Protein AF-A0A5C1YQS0-F1 (afdb_monomer_lite)

Organism: NCBI:txid2592655

Radius of gyration: 12.86 Å; chains: 1; bounding box: 46×18×25 Å

pLDDT: mean 87.68, std 14.16, range [49.44, 96.69]

Foldseek 3Di:
DQDALVVQVVLDVLCVDPVLSVQLSVQLNVCCVVPVDNVVSSVRSRVVSVVCSVPVDPPDPPDD

Structure (mmCIF, N/CA/C/O backbone):
data_AF-A0A5C1YQS0-F1
#
_entry.id   AF-A0A5C1YQS0-F1
#
loop_
_atom_site.group_PDB
_atom_site.id
_atom_site.type_symbol
_atom_site.label_atom_id
_atom_site.label_alt_id
_atom_site.label_comp_id
_atom_site.label_asym_id
_atom_site.label_entity_id
_atom_site.label_seq_id
_atom_site.pdbx_PDB_ins_code
_atom_site.Cartn_x
_atom_site.Cartn_y
_atom_site.Cartn_z
_atom_site.occupancy
_atom_site.B_iso_or_equiv
_atom_site.auth_seq_id
_atom_site.auth_comp_id
_atom_site.auth_asym_id
_atom_site.auth_atom_id
_atom_site.pdbx_PDB_model_num
ATOM 1 N N . MET A 1 1 ? 11.837 -7.403 -4.852 1.00 61.59 1 MET A N 1
ATOM 2 C CA . MET A 1 1 ? 11.497 -8.296 -3.711 1.00 61.59 1 MET A CA 1
ATOM 3 C C . MET A 1 1 ? 9.992 -8.240 -3.488 1.00 61.59 1 MET A C 1
ATOM 5 O O . MET A 1 1 ? 9.430 -7.203 -3.815 1.00 61.59 1 MET A O 1
ATOM 9 N N . PRO A 1 2 ? 9.328 -9.285 -2.955 1.00 82.25 2 PRO A N 1
ATOM 10 C CA . PRO A 1 2 ? 7.967 -9.119 -2.454 1.00 82.25 2 PRO A CA 1
ATOM 11 C C . PRO A 1 2 ? 8.001 -8.223 -1.206 1.00 82.25 2 PRO A C 1
ATOM 13 O O . PRO A 1 2 ? 8.745 -8.506 -0.269 1.00 82.25 2 PRO A O 1
ATOM 16 N N . TRP A 1 3 ? 7.237 -7.134 -1.209 1.00 91.81 3 TRP A N 1
ATOM 17 C CA . TRP A 1 3 ? 7.142 -6.199 -0.087 1.00 91.81 3 TRP A CA 1
ATOM 18 C C . TRP A 1 3 ? 6.353 -6.781 1.087 1.00 91.81 3 TRP A C 1
ATOM 20 O O . TRP A 1 3 ? 5.433 -7.584 0.885 1.00 91.81 3 TRP A O 1
ATOM 30 N N . GLY A 1 4 ? 6.691 -6.335 2.300 1.00 93.31 4 GLY A N 1
ATOM 31 C CA . GLY A 1 4 ? 6.001 -6.671 3.547 1.00 93.31 4 GLY A CA 1
ATOM 32 C C . GLY A 1 4 ? 5.163 -5.517 4.110 1.00 93.31 4 GLY A C 1
ATOM 33 O O . GLY A 1 4 ? 5.190 -4.389 3.619 1.00 93.31 4 GLY A O 1
ATOM 34 N N . VAL A 1 5 ? 4.403 -5.789 5.178 1.00 92.50 5 VAL A N 1
ATOM 35 C CA . VAL A 1 5 ? 3.537 -4.783 5.838 1.00 92.50 5 VAL A CA 1
ATOM 36 C C . VAL A 1 5 ? 4.331 -3.606 6.413 1.00 92.50 5 VAL A C 1
ATOM 38 O O . VAL A 1 5 ? 3.848 -2.477 6.446 1.00 92.50 5 VAL A O 1
ATOM 41 N N . GLU A 1 6 ? 5.579 -3.856 6.795 1.00 91.38 6 GLU A N 1
ATOM 42 C CA . GLU A 1 6 ? 6.543 -2.851 7.239 1.00 91.38 6 GLU A CA 1
ATOM 43 C C . GLU A 1 6 ? 6.990 -1.895 6.126 1.00 91.38 6 GLU A C 1
ATOM 45 O O . GLU A 1 6 ? 7.390 -0.770 6.417 1.00 91.38 6 GLU A O 1
ATOM 50 N N . ASP A 1 7 ? 6.898 -2.293 4.856 1.00 93.06 7 ASP A N 1
ATOM 51 C CA . ASP A 1 7 ? 7.209 -1.411 3.729 1.00 93.06 7 ASP A CA 1
ATOM 52 C C . ASP A 1 7 ? 6.033 -0.488 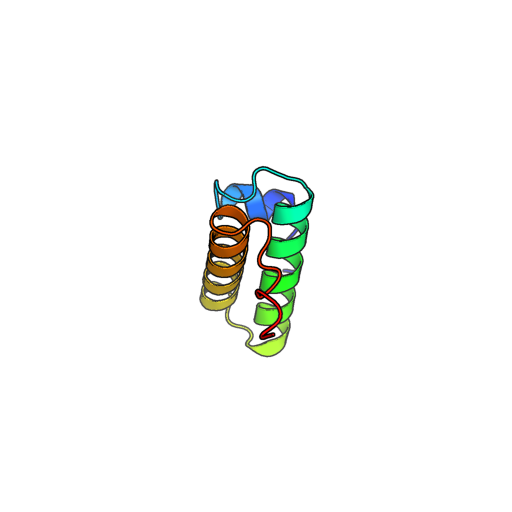3.411 1.00 93.06 7 ASP A C 1
ATOM 54 O O . ASP A 1 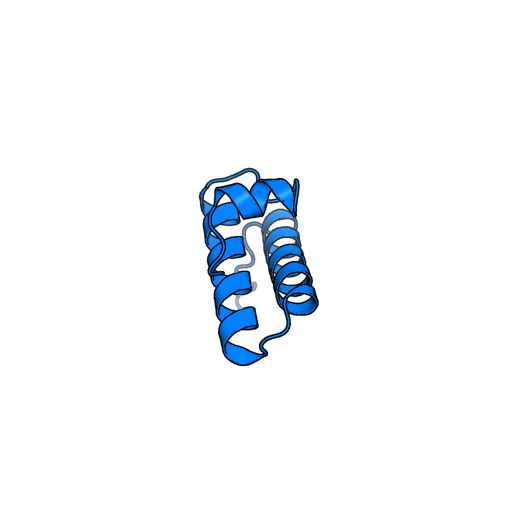7 ? 6.234 0.674 3.058 1.00 93.06 7 ASP A O 1
ATOM 58 N N . ALA A 1 8 ? 4.800 -0.950 3.641 1.00 92.38 8 ALA A N 1
ATOM 59 C CA . ALA A 1 8 ? 3.606 -0.131 3.451 1.00 92.38 8 ALA A CA 1
ATOM 60 C C . ALA A 1 8 ? 3.677 1.173 4.262 1.00 92.38 8 ALA A C 1
ATOM 62 O O . ALA A 1 8 ? 3.434 2.250 3.721 1.00 92.38 8 ALA A O 1
ATOM 63 N N . VAL A 1 9 ? 4.084 1.099 5.535 1.00 92.00 9 VAL A N 1
ATOM 64 C CA . VAL A 1 9 ? 4.205 2.284 6.405 1.00 92.00 9 VAL A CA 1
ATOM 65 C C . VAL A 1 9 ? 5.371 3.205 6.026 1.00 92.00 9 VAL A C 1
ATOM 67 O O . VAL A 1 9 ? 5.323 4.392 6.337 1.00 92.00 9 VAL A O 1
ATOM 70 N N . LYS A 1 10 ? 6.393 2.696 5.321 1.00 93.00 10 LYS A N 1
ATOM 71 C CA . LYS A 1 10 ? 7.508 3.503 4.787 1.00 93.00 10 LYS A CA 1
ATOM 72 C C . LYS A 1 10 ? 7.109 4.258 3.517 1.00 93.00 10 LYS A C 1
ATOM 74 O O . LYS A 1 10 ? 7.642 5.331 3.250 1.00 93.00 10 LYS A O 1
ATOM 79 N N . HIS A 1 11 ? 6.183 3.705 2.732 1.00 92.69 11 HIS A N 1
ATOM 80 C CA . HIS A 1 11 ? 5.752 4.277 1.454 1.00 92.69 11 HIS A CA 1
ATOM 81 C C . HIS A 1 11 ? 4.479 5.120 1.544 1.00 92.69 11 HIS A C 1
ATOM 83 O O . HIS A 1 11 ? 4.259 5.989 0.694 1.00 92.69 11 HIS A O 1
ATOM 89 N N . THR A 1 12 ? 3.635 4.888 2.550 1.00 92.81 12 THR A N 1
ATOM 90 C CA . THR A 1 12 ? 2.429 5.682 2.771 1.00 92.81 12 THR A CA 1
ATOM 91 C C . THR A 1 12 ? 2.059 5.790 4.244 1.00 92.81 12 THR A C 1
ATOM 93 O O . THR A 1 12 ? 1.817 4.810 4.943 1.00 92.81 12 THR A O 1
ATOM 96 N N . HIS A 1 13 ? 1.891 7.032 4.696 1.00 92.62 13 HIS A N 1
ATOM 97 C CA . HIS A 1 13 ? 1.405 7.345 6.040 1.00 92.62 13 HIS A CA 1
ATOM 98 C C . HIS A 1 13 ? -0.094 7.039 6.198 1.00 92.62 13 HIS A C 1
ATOM 100 O O . HIS A 1 13 ? -0.620 7.101 7.305 1.00 92.62 13 HIS A O 1
ATOM 106 N N . LYS A 1 14 ? -0.797 6.710 5.101 1.00 90.50 14 LYS A N 1
ATOM 107 C CA . LYS A 1 14 ? -2.220 6.346 5.116 1.00 90.50 14 LYS A CA 1
ATOM 108 C C . LYS A 1 14 ? -2.455 4.881 5.505 1.00 90.50 14 LYS A C 1
ATOM 110 O O . LYS A 1 14 ? -3.568 4.545 5.892 1.00 90.50 14 LYS A O 1
ATOM 115 N N . ALA A 1 15 ? -1.441 4.011 5.450 1.00 91.75 15 ALA A N 1
ATOM 116 C CA . ALA A 1 15 ? -1.547 2.611 5.878 1.00 91.75 15 ALA A CA 1
ATOM 117 C C . ALA A 1 15 ? -1.465 2.473 7.415 1.00 91.75 15 ALA A C 1
ATOM 119 O O . ALA A 1 15 ? -0.610 1.777 7.963 1.00 91.75 15 ALA A O 1
ATOM 120 N N . THR A 1 16 ? -2.355 3.167 8.125 1.00 90.50 16 THR A N 1
ATOM 121 C CA . THR A 1 16 ? -2.336 3.287 9.593 1.00 90.50 16 THR A CA 1
ATOM 122 C C . THR A 1 16 ? -2.892 2.065 10.320 1.00 90.50 16 THR A C 1
ATOM 124 O O . THR A 1 16 ? -2.644 1.901 11.511 1.00 90.50 16 THR A O 1
ATOM 127 N N . THR A 1 17 ? -3.629 1.194 9.625 1.00 92.81 17 THR A N 1
ATOM 128 C CA . THR A 1 17 ? -4.220 -0.019 10.203 1.00 92.81 17 THR A CA 1
ATOM 129 C C . THR A 1 17 ? -3.634 -1.282 9.565 1.00 92.81 17 THR A C 1
ATOM 131 O O . THR A 1 17 ? -3.269 -1.254 8.385 1.00 92.81 17 THR A O 1
ATOM 134 N N . PRO A 1 18 ? -3.605 -2.423 10.284 1.00 93.88 18 PRO A N 1
ATOM 135 C CA . PRO A 1 18 ? -3.129 -3.691 9.725 1.00 93.88 18 PRO A CA 1
ATOM 136 C C . PRO A 1 18 ? -3.862 -4.102 8.439 1.00 93.88 18 PRO A C 1
ATOM 138 O O . PRO A 1 18 ? -3.253 -4.637 7.517 1.00 93.88 18 PRO A O 1
ATOM 141 N N . ALA A 1 19 ? -5.162 -3.795 8.339 1.00 92.69 19 ALA A N 1
ATOM 142 C CA . ALA A 1 19 ? -5.959 -4.065 7.144 1.00 92.69 19 ALA A CA 1
ATOM 143 C C . ALA A 1 19 ? -5.491 -3.242 5.931 1.00 92.69 19 ALA A C 1
ATOM 145 O O . ALA A 1 19 ? -5.379 -3.777 4.829 1.00 92.69 19 ALA A O 1
ATOM 146 N N . LEU A 1 20 ? -5.171 -1.959 6.130 1.00 94.00 20 LEU A N 1
ATOM 147 C CA . LEU A 1 20 ? -4.657 -1.092 5.067 1.00 94.00 20 LEU A CA 1
ATOM 148 C C . LEU A 1 20 ? -3.230 -1.475 4.659 1.00 94.00 20 LEU A C 1
ATOM 150 O O . LEU A 1 20 ? -2.909 -1.434 3.474 1.00 94.00 20 LEU A O 1
ATOM 154 N N . GLN A 1 21 ? -2.392 -1.900 5.607 1.00 95.31 21 GLN A N 1
ATOM 155 C CA . GLN A 1 21 ? -1.047 -2.409 5.315 1.00 95.31 21 GLN A CA 1
ATOM 156 C C . GLN A 1 21 ? -1.108 -3.697 4.489 1.00 95.31 21 GLN A C 1
ATOM 158 O O . GLN A 1 21 ? -0.431 -3.811 3.468 1.00 95.31 21 GLN A O 1
ATOM 163 N N . ALA A 1 22 ? -1.968 -4.643 4.874 1.00 95.50 22 ALA A N 1
ATOM 164 C CA . ALA A 1 22 ? -2.183 -5.870 4.112 1.00 95.50 22 ALA A CA 1
ATOM 165 C C . ALA 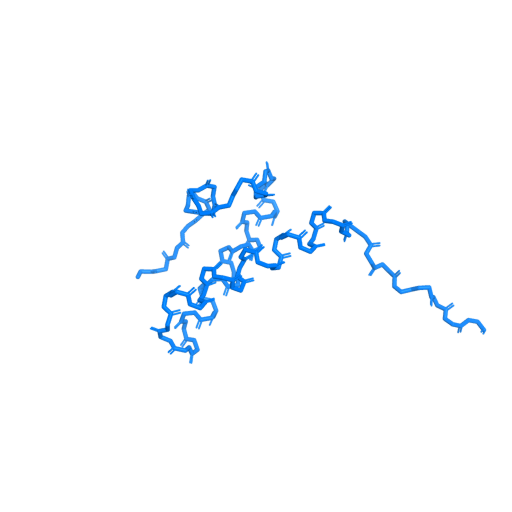A 1 22 ? -2.735 -5.583 2.705 1.00 95.50 22 ALA A C 1
ATOM 167 O O . ALA A 1 22 ? -2.299 -6.200 1.729 1.00 95.50 22 ALA A O 1
ATOM 168 N N . LEU A 1 23 ? -3.657 -4.620 2.582 1.00 95.75 23 LEU A N 1
ATOM 169 C CA . LEU A 1 23 ? -4.188 -4.174 1.294 1.00 95.75 23 LEU A CA 1
ATOM 170 C C . LEU A 1 23 ? -3.085 -3.588 0.405 1.00 95.75 23 LEU A C 1
ATOM 172 O O . LEU A 1 23 ? -2.981 -3.969 -0.761 1.00 95.75 23 LEU A O 1
ATOM 176 N N . TRP A 1 24 ? -2.240 -2.720 0.964 1.00 96.62 24 TRP A N 1
ATOM 177 C CA . TRP A 1 24 ? -1.100 -2.143 0.258 1.00 96.62 24 TRP A CA 1
ATOM 178 C C . TRP A 1 24 ? -0.173 -3.230 -0.288 1.00 96.62 24 TRP A C 1
ATOM 180 O O . TRP A 1 24 ? 0.080 -3.279 -1.489 1.00 96.62 24 TRP A O 1
ATOM 190 N N . VAL A 1 25 ? 0.262 -4.151 0.579 1.00 96.69 25 VAL A N 1
ATOM 191 C CA . VAL A 1 25 ? 1.177 -5.252 0.234 1.00 96.69 25 VAL A CA 1
ATOM 192 C C . VAL A 1 25 ? 0.605 -6.117 -0.878 1.00 96.69 25 VAL A C 1
ATOM 194 O O . VAL A 1 25 ? 1.301 -6.446 -1.840 1.00 96.69 25 VAL A O 1
ATOM 197 N N . LYS A 1 26 ? -0.681 -6.464 -0.773 1.00 96.06 26 LYS A N 1
ATOM 198 C CA . LYS A 1 26 ? -1.366 -7.269 -1.782 1.00 96.06 26 LYS A CA 1
ATOM 199 C C . LYS A 1 26 ? -1.340 -6.584 -3.147 1.00 96.06 26 LYS A C 1
ATOM 201 O O . LYS A 1 26 ? -0.987 -7.229 -4.135 1.00 96.06 26 LYS A O 1
ATOM 206 N N . VAL A 1 27 ? -1.699 -5.302 -3.211 1.00 96.25 27 VAL A N 1
ATOM 207 C CA . VAL A 1 27 ? -1.737 -4.542 -4.471 1.00 96.25 27 VAL A CA 1
ATOM 208 C C . VAL A 1 27 ? -0.332 -4.360 -5.036 1.00 96.25 27 VAL A C 1
ATOM 210 O O . VAL A 1 27 ? -0.121 -4.637 -6.215 1.00 96.25 27 VAL A O 1
ATOM 213 N N . ALA A 1 28 ? 0.629 -3.969 -4.200 1.00 96.06 28 ALA A N 1
ATOM 214 C CA . ALA A 1 28 ? 2.004 -3.728 -4.615 1.00 96.06 28 ALA A CA 1
ATOM 215 C C . ALA A 1 28 ? 2.636 -5.002 -5.200 1.00 96.06 28 ALA A C 1
ATOM 217 O O . ALA A 1 28 ? 3.108 -4.998 -6.336 1.00 96.06 28 ALA A O 1
ATOM 218 N N . ASN A 1 29 ? 2.547 -6.130 -4.488 1.00 96.12 29 ASN A N 1
ATOM 219 C CA . ASN A 1 29 ? 3.103 -7.401 -4.959 1.00 96.12 29 ASN A CA 1
ATOM 220 C C . ASN A 1 29 ? 2.389 -7.926 -6.212 1.00 96.12 29 ASN A C 1
ATOM 222 O O . ASN A 1 29 ? 3.049 -8.439 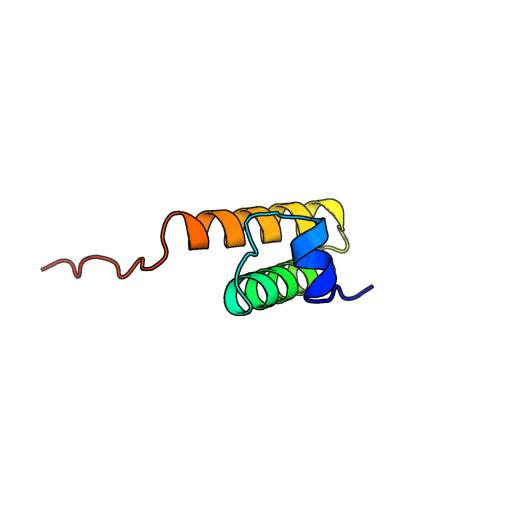-7.113 1.00 96.12 29 ASN A O 1
ATOM 226 N N . THR A 1 30 ? 1.065 -7.759 -6.310 1.00 95.75 30 THR A N 1
ATOM 227 C CA . THR A 1 30 ? 0.310 -8.149 -7.516 1.00 95.75 30 THR A CA 1
ATOM 228 C C . THR A 1 30 ? 0.729 -7.304 -8.721 1.00 95.75 30 THR A C 1
ATOM 230 O O . THR A 1 30 ? 0.990 -7.837 -9.797 1.00 95.75 30 THR A O 1
ATOM 233 N N . CYS A 1 31 ? 0.840 -5.984 -8.548 1.00 95.50 31 CYS A N 1
ATOM 234 C CA . CYS A 1 31 ? 1.238 -5.074 -9.618 1.00 95.50 31 CYS A CA 1
ATOM 235 C C . CYS A 1 31 ? 2.679 -5.339 -10.075 1.00 95.50 31 CYS A C 1
ATOM 237 O O . CYS A 1 31 ? 2.936 -5.403 -11.278 1.00 95.50 31 CYS A O 1
ATOM 239 N N . LEU A 1 32 ? 3.597 -5.573 -9.133 1.00 94.38 32 LEU A N 1
ATOM 240 C CA . LEU A 1 32 ? 4.981 -5.924 -9.437 1.00 94.38 32 LEU A CA 1
ATOM 241 C C . LEU A 1 32 ? 5.072 -7.259 -10.186 1.00 94.38 32 LEU A C 1
ATOM 243 O O . LEU A 1 32 ? 5.779 -7.343 -11.183 1.00 94.38 32 LEU A O 1
ATOM 247 N N . ALA A 1 33 ? 4.319 -8.277 -9.763 1.00 94.75 33 ALA A N 1
ATOM 248 C CA . ALA A 1 33 ? 4.294 -9.572 -10.442 1.00 94.75 33 ALA A CA 1
ATOM 249 C C . ALA A 1 33 ? 3.745 -9.481 -11.877 1.00 94.75 33 ALA A C 1
ATOM 251 O O . ALA A 1 33 ? 4.196 -10.212 -12.754 1.00 94.75 33 ALA A O 1
ATOM 252 N N . HIS A 1 34 ? 2.782 -8.589 -12.127 1.00 94.50 34 HIS A N 1
ATOM 253 C CA . HIS A 1 34 ? 2.167 -8.429 -13.448 1.00 94.50 34 HIS A CA 1
ATOM 254 C C . HIS A 1 34 ? 2.970 -7.534 -14.396 1.00 94.50 34 HIS A C 1
ATOM 256 O O . HIS A 1 34 ? 2.949 -7.752 -15.604 1.00 94.50 34 HIS A O 1
ATOM 262 N N . THR A 1 35 ? 3.616 -6.492 -13.872 1.00 94.25 35 THR A N 1
ATOM 263 C CA . THR A 1 35 ? 4.216 -5.431 -14.699 1.00 94.25 35 THR A CA 1
ATOM 264 C C . THR A 1 35 ? 5.735 -5.394 -14.636 1.00 94.25 35 THR A C 1
ATOM 266 O O . THR A 1 35 ? 6.357 -4.857 -15.546 1.00 94.25 35 THR A O 1
ATOM 269 N N . GLY A 1 36 ? 6.335 -5.929 -13.571 1.00 94.44 36 GLY A N 1
ATOM 270 C CA . GLY A 1 36 ? 7.756 -5.762 -13.277 1.00 94.44 36 GLY A CA 1
ATOM 271 C C . GLY A 1 36 ? 8.162 -4.324 -12.926 1.00 94.44 36 GLY A C 1
ATOM 272 O O . GLY A 1 36 ? 9.351 -4.071 -12.764 1.00 94.44 36 GLY A O 1
ATOM 273 N N . ASP A 1 37 ? 7.213 -3.387 -12.805 1.00 94.44 37 ASP A N 1
ATOM 274 C CA . ASP A 1 37 ? 7.488 -1.969 -12.563 1.00 94.44 37 ASP A CA 1
ATOM 275 C C . ASP A 1 37 ? 7.260 -1.611 -11.088 1.00 94.44 37 ASP A C 1
ATOM 277 O O . ASP A 1 37 ? 6.128 -1.525 -10.596 1.00 94.44 37 ASP A O 1
ATOM 281 N N . GLU A 1 38 ? 8.362 -1.402 -10.368 1.00 93.69 38 GLU A N 1
ATOM 282 C CA . GLU A 1 38 ? 8.334 -1.089 -8.938 1.00 93.69 38 GLU A CA 1
ATOM 283 C C . GLU A 1 38 ? 7.661 0.260 -8.653 1.00 93.69 38 GLU A C 1
ATOM 285 O O . GLU A 1 38 ? 6.865 0.384 -7.718 1.00 93.69 38 GLU A O 1
ATOM 290 N N . GLY A 1 39 ? 7.935 1.271 -9.482 1.00 95.06 39 GLY A N 1
ATOM 291 C CA . GLY A 1 39 ? 7.384 2.615 -9.311 1.00 95.06 39 GLY A CA 1
ATOM 292 C C . GLY A 1 39 ? 5.865 2.639 -9.470 1.00 95.06 39 GLY A C 1
ATOM 293 O O . GLY A 1 39 ? 5.162 3.301 -8.699 1.00 95.06 39 GLY A O 1
ATOM 294 N N . ARG A 1 40 ? 5.342 1.884 -10.437 1.00 95.31 40 ARG A N 1
ATOM 295 C CA . ARG A 1 40 ? 3.910 1.702 -10.665 1.00 95.31 40 ARG A CA 1
ATOM 296 C C . ARG A 1 40 ? 3.261 0.952 -9.515 1.00 95.31 40 ARG A C 1
ATOM 298 O O . ARG A 1 40 ? 2.220 1.393 -9.035 1.00 95.31 40 ARG A O 1
ATOM 305 N N . ALA A 1 41 ? 3.878 -0.125 -9.044 1.00 96.12 41 ALA A N 1
ATOM 306 C CA . ALA A 1 41 ? 3.329 -0.913 -7.952 1.00 96.12 41 ALA A CA 1
ATOM 307 C C . ALA A 1 41 ? 3.162 -0.100 -6.658 1.00 96.12 41 ALA A C 1
ATOM 309 O O . ALA A 1 41 ? 2.109 -0.177 -6.021 1.00 96.12 41 ALA A O 1
ATOM 310 N N . ILE A 1 42 ? 4.139 0.749 -6.321 1.00 95.56 42 ILE A N 1
ATOM 311 C CA . ILE A 1 42 ? 4.049 1.664 -5.172 1.00 95.56 42 ILE A CA 1
ATOM 312 C C . ILE A 1 42 ? 2.920 2.686 -5.370 1.00 95.56 42 ILE A C 1
ATOM 314 O O . ILE A 1 42 ? 2.127 2.919 -4.455 1.00 95.56 42 ILE A O 1
ATOM 318 N N . ARG A 1 43 ? 2.821 3.297 -6.560 1.00 96.62 43 ARG A N 1
ATOM 319 C CA . ARG A 1 43 ? 1.782 4.299 -6.867 1.00 96.62 43 ARG A CA 1
ATOM 320 C C . ARG A 1 43 ? 0.375 3.714 -6.776 1.00 96.62 43 ARG A C 1
ATOM 322 O O . ARG A 1 43 ? -0.478 4.311 -6.123 1.00 96.62 43 ARG A O 1
ATOM 329 N N . GLU A 1 44 ? 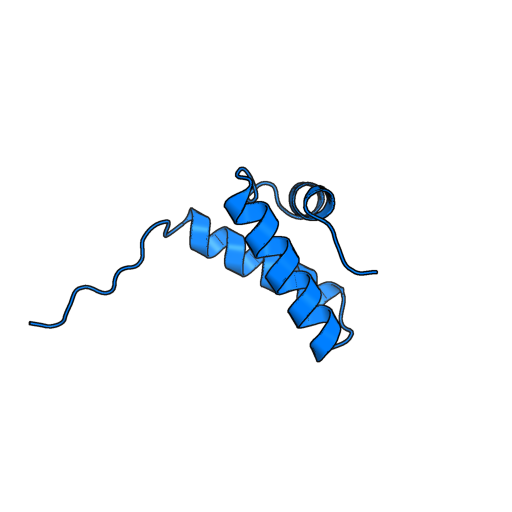0.154 2.548 -7.375 1.00 96.44 44 GLU A N 1
ATOM 330 C CA . GLU A 1 44 ? -1.139 1.856 -7.352 1.00 96.44 44 GLU A CA 1
ATOM 331 C C . GLU A 1 44 ? -1.532 1.462 -5.925 1.00 96.44 44 GLU A C 1
ATOM 333 O O . GLU A 1 44 ? -2.649 1.737 -5.483 1.00 96.44 44 GLU A O 1
ATOM 338 N N . ALA A 1 45 ? -0.602 0.886 -5.160 1.00 96.25 45 ALA A N 1
ATOM 339 C CA . ALA A 1 45 ? -0.858 0.505 -3.776 1.00 96.25 45 ALA A CA 1
ATOM 340 C C . ALA A 1 45 ? -1.177 1.723 -2.889 1.00 96.25 45 ALA A C 1
ATOM 342 O O . ALA A 1 45 ? -2.127 1.687 -2.101 1.00 96.25 45 ALA A O 1
ATOM 343 N N . ASN A 1 46 ? -0.452 2.834 -3.066 1.00 96.38 46 ASN A N 1
ATOM 344 C CA . ASN A 1 46 ? -0.731 4.094 -2.375 1.00 96.38 46 ASN A CA 1
ATOM 345 C C . ASN A 1 46 ? -2.118 4.650 -2.726 1.00 96.38 46 ASN A C 1
ATOM 347 O O . ASN A 1 46 ? -2.838 5.089 -1.826 1.00 96.38 46 ASN A O 1
ATOM 351 N N . ALA A 1 47 ? -2.502 4.617 -4.005 1.00 96.19 47 ALA A N 1
ATOM 352 C CA . ALA A 1 47 ? -3.801 5.097 -4.471 1.00 96.19 47 ALA A CA 1
ATOM 353 C C . ALA A 1 47 ? -4.962 4.264 -3.904 1.00 96.19 47 ALA A C 1
ATOM 355 O O . ALA A 1 47 ? -5.957 4.825 -3.441 1.00 96.19 47 ALA A O 1
ATOM 356 N N . VAL A 1 48 ? -4.824 2.935 -3.872 1.00 95.31 48 VAL A N 1
ATOM 357 C CA . VAL A 1 48 ? -5.849 2.040 -3.311 1.00 95.31 48 VAL A CA 1
ATOM 358 C C . VAL A 1 48 ? -6.025 2.268 -1.810 1.00 95.31 48 VAL A C 1
ATOM 360 O O . VAL A 1 48 ? -7.156 2.413 -1.344 1.00 95.31 48 VAL A O 1
ATOM 363 N N . VAL A 1 49 ? -4.929 2.358 -1.050 1.00 94.38 49 VAL A N 1
ATOM 364 C CA . VAL A 1 49 ? -5.001 2.665 0.389 1.00 94.38 49 VAL A CA 1
ATOM 365 C C . VAL A 1 49 ? -5.619 4.039 0.630 1.00 94.38 49 VAL A C 1
ATOM 367 O O . VAL A 1 49 ? -6.475 4.169 1.500 1.00 94.38 49 VAL A O 1
ATOM 370 N N . ALA A 1 50 ? -5.225 5.055 -0.144 1.00 94.12 50 ALA A N 1
ATOM 371 C CA . ALA A 1 50 ? -5.805 6.391 -0.051 1.00 94.12 50 ALA A CA 1
ATOM 372 C C . ALA A 1 50 ? -7.325 6.361 -0.238 1.00 94.12 50 ALA A C 1
ATOM 374 O O . ALA A 1 50 ? -8.053 6.836 0.633 1.00 94.12 50 ALA A O 1
ATOM 375 N N . ARG A 1 51 ? -7.795 5.698 -1.298 1.00 92.88 51 ARG A N 1
ATOM 376 C CA . ARG A 1 51 ? -9.223 5.535 -1.577 1.00 92.88 51 ARG A CA 1
ATOM 377 C C . ARG A 1 51 ? -9.960 4.809 -0.453 1.00 92.88 51 ARG A C 1
ATOM 379 O O . ARG A 1 51 ? -11.070 5.206 -0.117 1.00 92.88 51 ARG A O 1
ATOM 386 N N . GLN A 1 52 ? -9.357 3.776 0.134 1.00 92.19 52 GLN A N 1
ATOM 387 C CA . GLN A 1 52 ? -9.965 3.037 1.243 1.00 92.19 52 GLN A CA 1
ATOM 388 C C . GLN A 1 52 ? -10.067 3.884 2.520 1.00 92.19 52 GLN A C 1
ATOM 390 O O . GLN A 1 52 ? -11.022 3.736 3.275 1.00 92.19 52 GLN A O 1
ATOM 395 N N . VAL A 1 53 ? -9.105 4.780 2.763 1.00 89.00 53 VAL A N 1
ATOM 396 C CA . VAL A 1 53 ? -9.152 5.734 3.886 1.00 89.00 53 VAL A CA 1
ATOM 397 C C . VAL A 1 53 ? -10.205 6.816 3.659 1.00 89.00 53 VAL A C 1
ATOM 399 O O . VAL A 1 53 ? -10.909 7.182 4.594 1.00 89.00 53 VAL A O 1
ATOM 402 N N . GLU A 1 54 ? -10.321 7.323 2.432 1.00 86.06 54 GLU A N 1
ATOM 403 C CA . GLU A 1 54 ? -11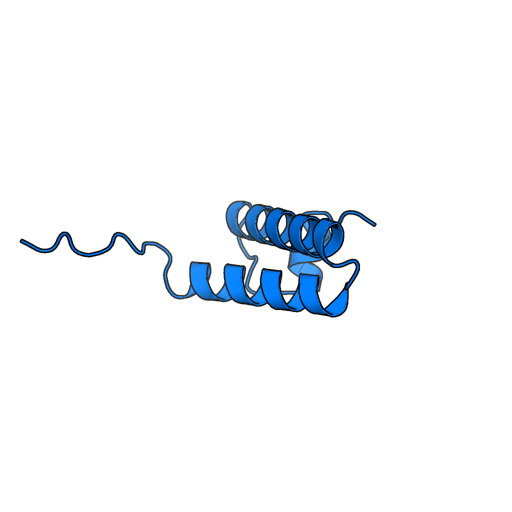.289 8.368 2.071 1.00 86.06 54 GLU A CA 1
ATOM 404 C C . GLU A 1 54 ? -12.725 7.824 2.016 1.00 86.06 54 GLU A C 1
ATOM 406 O O . GLU A 1 54 ? -13.673 8.529 2.355 1.00 86.06 54 GLU A O 1
ATOM 411 N N . HIS A 1 55 ? -12.887 6.547 1.661 1.00 82.44 55 HIS A N 1
ATOM 412 C CA . HIS A 1 55 ? -14.176 5.863 1.580 1.00 82.44 55 HIS A CA 1
ATOM 413 C C . HIS A 1 55 ? -14.139 4.514 2.318 1.00 82.44 55 HIS A C 1
ATOM 415 O O . HIS A 1 55 ? -14.172 3.461 1.675 1.00 82.44 55 HIS A O 1
ATOM 421 N N . PRO A 1 56 ? -14.129 4.509 3.666 1.00 68.44 56 PRO A N 1
ATOM 422 C CA . PRO A 1 56 ? -14.015 3.283 4.463 1.00 68.44 56 PRO A CA 1
ATOM 423 C C . PRO A 1 56 ? -15.205 2.313 4.329 1.00 68.44 56 PRO A C 1
ATOM 425 O O . PRO A 1 56 ? -15.171 1.221 4.891 1.00 68.44 56 PRO A O 1
ATOM 428 N N . HIS A 1 57 ? -16.249 2.668 3.572 1.00 63.28 57 HIS A N 1
ATOM 429 C CA . HIS A 1 57 ? -17.441 1.851 3.373 1.00 63.28 57 HIS A CA 1
ATOM 430 C C . HIS A 1 57 ? -18.225 2.292 2.121 1.00 63.28 57 HIS A C 1
ATOM 432 O O . HIS A 1 57 ? -19.259 2.943 2.226 1.00 63.28 57 HIS A O 1
ATOM 438 N N . HIS A 1 58 ? -17.743 1.981 0.913 1.00 54.47 58 HIS A N 1
ATOM 439 C CA . HIS A 1 58 ? -18.574 2.118 -0.292 1.00 54.47 58 HIS A CA 1
ATOM 440 C C . HIS A 1 58 ? -19.401 0.839 -0.501 1.00 54.47 58 HIS A C 1
ATOM 442 O O . HIS A 1 58 ? -19.058 -0.009 -1.327 1.00 54.47 58 HIS A O 1
ATOM 448 N N . ILE A 1 59 ? -20.493 0.704 0.255 1.00 54.50 59 ILE A N 1
ATOM 449 C CA . ILE A 1 59 ? -21.674 -0.007 -0.250 1.00 54.50 59 ILE A CA 1
ATOM 450 C C . ILE A 1 59 ? -22.316 0.943 -1.269 1.00 54.50 59 ILE A C 1
ATOM 452 O O . ILE A 1 59 ? -22.621 2.078 -0.896 1.00 54.50 59 ILE A O 1
ATOM 456 N N . PRO A 1 60 ? -22.477 0.558 -2.547 1.00 50.03 60 PRO A N 1
ATOM 457 C CA . PRO A 1 60 ? -23.280 1.360 -3.461 1.00 50.03 60 PRO A CA 1
ATOM 458 C C . PRO A 1 60 ? -24.700 1.471 -2.878 1.00 50.03 60 PRO A C 1
ATOM 460 O O . PRO A 1 60 ? -25.204 0.460 -2.383 1.00 50.03 60 PRO A O 1
ATOM 463 N N . PRO A 1 61 ? -25.356 2.646 -2.900 1.00 51.09 61 PRO A N 1
ATOM 464 C CA . PRO A 1 61 ? -26.777 2.698 -2.594 1.00 51.09 61 PRO A CA 1
ATOM 465 C C . PRO A 1 61 ? -27.489 1.822 -3.629 1.00 51.09 61 PRO A C 1
ATOM 467 O O . PRO A 1 61 ? -27.428 2.112 -4.829 1.00 51.09 61 PRO A O 1
ATOM 470 N N . GLU A 1 62 ? -28.088 0.721 -3.164 1.00 56.84 62 GLU A N 1
ATOM 471 C CA . GLU A 1 62 ? -28.997 -0.104 -3.955 1.00 56.84 62 GLU A CA 1
ATOM 472 C C . GLU A 1 62 ? -29.970 0.834 -4.673 1.00 56.84 62 GLU A C 1
ATOM 474 O O . GLU A 1 62 ? -30.654 1.646 -4.048 1.00 56.84 62 GLU A O 1
ATOM 479 N N . GLN A 1 63 ? -29.932 0.799 -6.004 1.00 49.69 63 GLN A N 1
ATOM 480 C CA . GLN A 1 63 ? -30.850 1.549 -6.847 1.00 49.69 63 GLN A CA 1
ATOM 481 C C . GLN A 1 63 ? -32.224 0.893 -6.670 1.00 49.69 63 GLN A C 1
ATOM 483 O O . GLN A 1 63 ? -32.449 -0.201 -7.189 1.00 49.69 63 GLN A O 1
ATOM 488 N N . GLY A 1 64 ? -33.071 1.516 -5.849 1.00 49.44 64 GLY A N 1
ATOM 489 C CA . GLY A 1 64 ? -34.497 1.205 -5.748 1.00 49.44 64 GLY A CA 1
ATOM 490 C C . GLY A 1 64 ? -35.290 1.708 -6.944 1.00 49.44 64 GLY A C 1
ATOM 491 O O . GLY A 1 64 ? -34.781 2.598 -7.666 1.00 49.44 64 GLY A O 1
#

Sequence (64 aa):
MPWGVEDAVKHTHKATTPALQALWVKVANTCLAHTGDEGRAIREANAVVARQVEHPHHIPPEQG

Secondary structure (DSSP, 8-state):
----HHHHHHH-TT--SHHHHHHHHHHHHHHHHHH--HHHHHHHHHHHHHHHHH-TT-------